Protein AF-A0A924Z6L7-F1 (afdb_monomer)

Nearest PDB structures (foldseek):
  2ba3-assembly1_B  TM=5.777E-01  e=3.155E-01  Plasmid R64
  8uk9-assembly1_A  TM=5.021E-01  e=9.322E+00  Tequatrovirus T4

Sequence (57 aa):
MTNSGEILKLQLYPRSTEAVSTEVPIETLESLKKVAGSREMSVEALMRLYIGRGLRH

Foldseek 3Di:
DDDPPPDPDPDDDDDDDDDDDDDDPPVVVVVLVVVCVVVVHDSVVSVVVVVVVVPPD

Mean predicted aligned error: 8.0 Å

Solvent-accessible surface area (backbone atoms only — not comparable to full-atom values): 3934 Å² total; per-residue (Å²): 139,76,86,81,77,75,76,82,75,84,81,82,76,86,73,92,80,80,93,84,88,79,91,72,58,69,69,54,54,54,50,42,48,53,54,15,59,78,66,7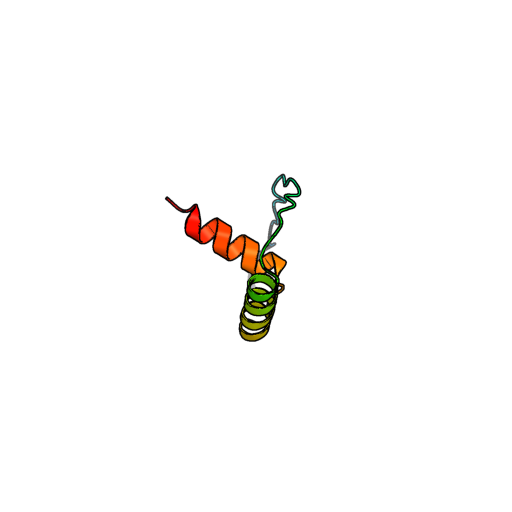8,46,51,53,67,58,46,50,53,51,51,54,53,59,76,68,63,125

pLDDT: mean 88.06, std 14.06, range [38.75, 98.44]

Secondary structure (DSSP, 8-state):
-------------PPP---------HHHHHHHHHHHHHTTS-HHHHHHHHHHHHT--

Structure (mmCIF, N/CA/C/O backbone):
data_AF-A0A924Z6L7-F1
#
_entry.id   AF-A0A924Z6L7-F1
#
loop_
_atom_site.group_PDB
_atom_site.id
_atom_site.type_symbol
_atom_site.label_atom_id
_atom_site.label_alt_id
_atom_site.label_comp_id
_atom_site.label_asym_id
_atom_site.label_entity_id
_atom_site.label_seq_id
_atom_site.pdbx_PDB_ins_code
_atom_site.Cartn_x
_atom_site.Cartn_y
_atom_site.Cartn_z
_atom_site.occupancy
_atom_site.B_iso_or_equiv
_atom_site.auth_seq_id
_atom_site.auth_comp_id
_atom_site.auth_asym_id
_atom_site.auth_atom_id
_atom_site.pdbx_PDB_model_num
ATOM 1 N N . MET A 1 1 ? 34.613 -30.462 1.348 1.00 38.75 1 MET A N 1
ATOM 2 C CA . MET A 1 1 ? 35.190 -29.421 0.464 1.00 38.75 1 MET A CA 1
ATOM 3 C C . MET A 1 1 ? 34.401 -29.498 -0.839 1.00 38.75 1 MET A C 1
ATOM 5 O O . MET A 1 1 ? 34.342 -30.593 -1.366 1.00 38.75 1 MET A O 1
ATOM 9 N N . THR A 1 2 ? 33.675 -28.509 -1.357 1.00 46.91 2 THR A N 1
ATOM 10 C CA . THR A 1 2 ? 33.451 -27.084 -1.050 1.00 46.91 2 THR A CA 1
ATOM 11 C C . THR A 1 2 ? 31.952 -26.803 -1.217 1.00 46.91 2 THR A C 1
ATOM 13 O O . THR A 1 2 ? 31.375 -27.148 -2.243 1.00 46.91 2 THR A O 1
ATOM 16 N N . ASN A 1 3 ? 31.312 -26.218 -0.204 1.00 56.41 3 ASN A N 1
ATOM 17 C CA . ASN A 1 3 ? 29.925 -25.769 -0.291 1.00 56.41 3 ASN A CA 1
ATOM 18 C C . ASN A 1 3 ? 29.950 -24.462 -1.097 1.00 56.41 3 ASN A C 1
ATOM 20 O O . ASN A 1 3 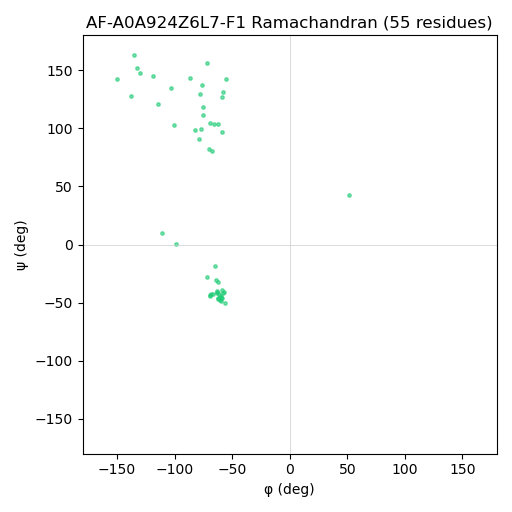? 30.384 -23.435 -0.573 1.00 56.41 3 ASN A O 1
ATOM 24 N N . SER A 1 4 ? 29.641 -24.5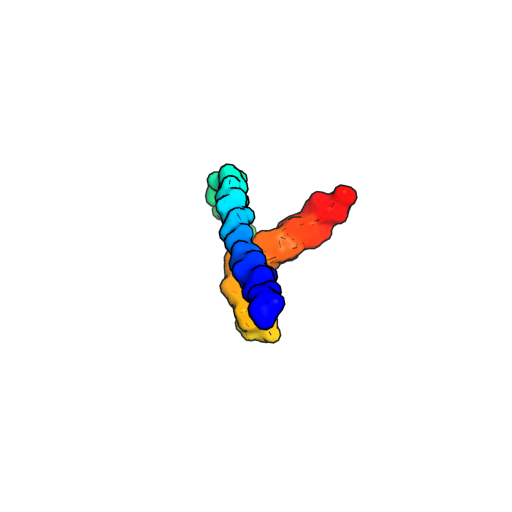29 -2.393 1.00 59.69 4 SER A N 1
ATOM 25 C CA . SER A 1 4 ? 29.614 -23.364 -3.282 1.00 59.69 4 SER A CA 1
ATOM 26 C C . SER A 1 4 ? 28.427 -22.484 -2.901 1.00 59.69 4 SER A C 1
ATOM 28 O O . SER A 1 4 ? 27.343 -22.593 -3.465 1.00 59.69 4 SER A O 1
ATOM 30 N N . GLY A 1 5 ? 28.630 -21.657 -1.876 1.00 60.41 5 GLY A N 1
ATOM 31 C CA . GLY A 1 5 ? 27.699 -20.628 -1.441 1.00 60.41 5 GLY A CA 1
ATOM 32 C C . GLY A 1 5 ? 27.607 -19.539 -2.499 1.00 60.41 5 GLY A C 1
ATOM 33 O O . GLY A 1 5 ? 28.249 -18.497 -2.383 1.00 60.41 5 GLY A O 1
ATOM 34 N N . GLU A 1 6 ? 26.829 -19.787 -3.5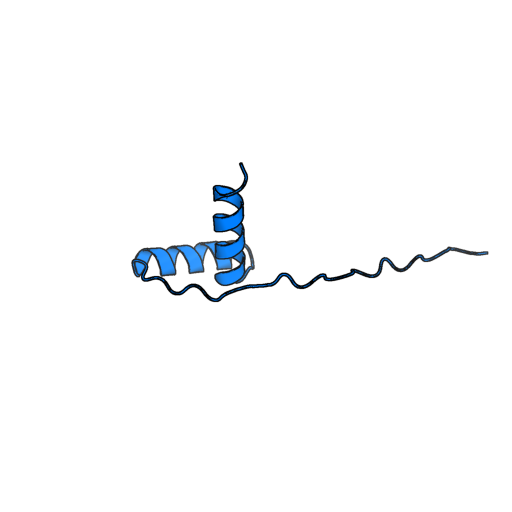47 1.00 67.12 6 GLU A N 1
ATOM 35 C CA . GLU A 1 6 ? 26.411 -18.729 -4.453 1.00 67.12 6 GLU A CA 1
ATOM 36 C C . GLU A 1 6 ? 25.504 -17.771 -3.678 1.00 67.12 6 GLU A C 1
ATOM 38 O O . GLU A 1 6 ? 24.349 -18.059 -3.363 1.00 67.12 6 GLU A O 1
ATOM 43 N N . ILE A 1 7 ? 26.063 -16.619 -3.313 1.00 71.88 7 ILE A N 1
ATOM 44 C CA . ILE A 1 7 ? 25.308 -15.521 -2.721 1.00 71.88 7 ILE A CA 1
ATOM 45 C C . ILE A 1 7 ? 24.411 -14.965 -3.827 1.00 71.88 7 ILE A C 1
ATOM 47 O O . ILE A 1 7 ? 24.884 -14.253 -4.716 1.00 71.88 7 ILE A O 1
ATOM 51 N N . LEU A 1 8 ? 23.115 -15.279 -3.768 1.00 72.88 8 LEU A N 1
ATOM 52 C CA . LEU A 1 8 ? 22.091 -14.645 -4.595 1.00 72.88 8 LEU A CA 1
ATOM 53 C C . LEU A 1 8 ? 22.105 -13.134 -4.321 1.00 72.88 8 LEU A C 1
ATOM 55 O O . LEU A 1 8 ? 21.534 -12.651 -3.343 1.00 72.88 8 LEU A O 1
ATOM 59 N N . LYS A 1 9 ? 22.790 -12.367 -5.175 1.00 78.00 9 LYS A N 1
ATOM 60 C CA . LYS A 1 9 ? 22.732 -10.905 -5.142 1.00 78.00 9 LYS A CA 1
ATOM 61 C C . LYS A 1 9 ? 21.401 -10.467 -5.734 1.00 78.00 9 LYS A C 1
ATOM 63 O O . LYS A 1 9 ? 21.180 -10.588 -6.936 1.00 78.00 9 LYS A O 1
ATOM 68 N N . LEU A 1 10 ? 20.533 -9.924 -4.885 1.00 78.75 10 LEU A N 1
ATOM 69 C CA . LEU A 1 10 ? 19.311 -9.260 -5.317 1.00 78.75 10 LEU A CA 1
ATOM 70 C C . LEU A 1 10 ? 19.686 -8.041 -6.173 1.00 78.75 10 LEU A C 1
ATOM 72 O O . LEU A 1 10 ? 20.121 -7.015 -5.650 1.00 78.75 10 LEU A O 1
ATOM 76 N N . GLN A 1 11 ? 19.547 -8.158 -7.494 1.00 79.94 11 GLN A N 1
ATOM 77 C CA . GLN A 1 11 ? 19.703 -7.024 -8.399 1.00 79.94 11 GLN A CA 1
ATOM 78 C C . GLN A 1 11 ? 18.393 -6.242 -8.436 1.00 79.94 11 GLN A C 1
ATOM 80 O O . GLN A 1 11 ? 17.429 -6.616 -9.103 1.00 79.94 11 GLN A O 1
ATOM 85 N N . LEU A 1 12 ? 18.349 -5.163 -7.658 1.00 79.88 12 LEU A N 1
ATOM 86 C CA . LEU A 1 12 ? 17.248 -4.213 -7.693 1.00 79.88 12 LEU A CA 1
ATOM 87 C C . LEU A 1 12 ? 17.391 -3.356 -8.952 1.00 79.88 12 LEU A C 1
ATOM 89 O O . LEU A 1 12 ? 18.379 -2.642 -9.098 1.00 79.88 12 LEU A O 1
ATOM 93 N N . TYR A 1 13 ? 16.399 -3.418 -9.839 1.00 81.12 13 TYR A N 1
ATOM 94 C CA . TYR A 1 13 ? 16.264 -2.506 -10.973 1.00 81.12 13 TYR A CA 1
ATOM 95 C C . TYR A 1 13 ? 15.229 -1.437 -10.612 1.00 81.12 13 TYR A C 1
ATOM 97 O O . TYR A 1 13 ? 14.027 -1.731 -10.620 1.00 81.12 13 TYR A O 1
ATOM 105 N N . PRO A 1 14 ? 15.654 -0.211 -10.255 1.00 82.62 14 PRO A N 1
ATOM 106 C CA . PRO A 1 14 ? 14.723 0.882 -10.033 1.00 82.62 14 PRO A CA 1
ATOM 107 C C . PRO A 1 14 ? 13.909 1.113 -11.305 1.00 82.62 14 PRO A C 1
ATOM 109 O O . PRO A 1 14 ? 14.463 1.196 -12.400 1.00 82.62 14 PRO A O 1
ATOM 112 N N . ARG A 1 15 ? 12.586 1.198 -11.171 1.00 84.38 15 ARG A N 1
ATOM 113 C CA . ARG A 1 15 ? 11.721 1.597 -12.284 1.00 84.38 15 ARG A CA 1
ATOM 114 C C . ARG A 1 15 ? 11.630 3.115 -12.320 1.00 84.38 15 ARG A C 1
ATOM 116 O O . ARG A 1 15 ? 11.563 3.738 -11.264 1.00 84.38 15 ARG A O 1
ATOM 123 N N . SER A 1 16 ? 11.586 3.695 -13.516 1.00 91.31 16 SER A N 1
ATOM 124 C CA . SER A 1 16 ? 11.201 5.097 -13.678 1.00 91.31 16 SER A CA 1
ATOM 125 C C . SER A 1 16 ? 9.789 5.282 -13.121 1.00 91.31 16 SER A C 1
ATOM 127 O O . SER A 1 16 ? 8.877 4.534 -13.482 1.00 91.31 16 SER A O 1
ATOM 129 N N . THR A 1 17 ? 9.615 6.239 -12.215 1.00 90.88 17 THR A N 1
ATOM 130 C CA . THR A 1 17 ? 8.334 6.526 -11.560 1.00 90.88 17 THR A CA 1
ATOM 131 C C . THR A 1 17 ? 8.018 8.005 -11.642 1.00 90.88 17 THR A C 1
ATOM 133 O O . THR A 1 17 ? 8.920 8.832 -11.538 1.00 90.88 17 THR A O 1
ATOM 136 N N . GLU A 1 18 ? 6.733 8.322 -11.722 1.00 93.81 18 GLU A N 1
ATOM 137 C CA . GLU A 1 18 ? 6.208 9.677 -11.605 1.00 93.81 18 GLU A CA 1
ATOM 138 C C . GLU A 1 18 ? 5.259 9.751 -10.403 1.00 93.81 18 GLU A C 1
ATOM 140 O O . GLU A 1 18 ? 4.582 8.772 -10.073 1.00 93.81 18 GLU A O 1
ATOM 145 N N . ALA A 1 19 ? 5.250 10.891 -9.711 1.00 93.19 19 ALA A N 1
ATOM 146 C CA . ALA A 1 19 ? 4.355 11.111 -8.585 1.00 93.19 19 ALA A CA 1
ATOM 147 C C . ALA A 1 19 ? 2.946 11.434 -9.092 1.00 93.19 19 ALA A C 1
ATOM 149 O O . ALA A 1 19 ? 2.764 12.330 -9.910 1.00 93.19 19 ALA A O 1
ATOM 150 N N . VAL A 1 20 ? 1.945 10.735 -8.560 1.00 91.00 20 VAL A N 1
ATOM 151 C CA . VAL A 1 20 ? 0.533 10.990 -8.855 1.00 91.00 20 VAL A CA 1
ATOM 152 C C . VAL A 1 20 ? -0.142 11.464 -7.575 1.00 91.00 20 VAL A C 1
ATOM 154 O O . VAL A 1 20 ? -0.141 10.745 -6.576 1.00 91.00 20 VAL A O 1
ATOM 157 N N . SER A 1 21 ? -0.710 12.670 -7.607 1.00 94.75 21 SER A N 1
ATOM 158 C CA . SER A 1 21 ? -1.540 13.209 -6.528 1.00 94.75 21 SER A CA 1
ATOM 159 C C . SER A 1 21 ? -3.009 13.123 -6.925 1.00 94.75 21 SER A C 1
ATOM 161 O O . SER A 1 21 ? -3.367 13.447 -8.057 1.00 94.75 21 SER A O 1
ATOM 163 N N . THR A 1 22 ? -3.860 12.666 -6.012 1.00 93.62 22 THR A N 1
ATOM 164 C CA . THR A 1 22 ? -5.301 12.564 -6.241 1.00 93.62 22 THR A CA 1
ATOM 165 C C . THR A 1 22 ? -6.048 12.738 -4.927 1.00 93.62 22 THR A C 1
ATOM 167 O O . THR A 1 22 ? -5.584 12.292 -3.875 1.00 93.62 22 THR A O 1
ATOM 170 N N . GLU A 1 23 ? -7.194 13.407 -4.983 1.00 97.12 23 GLU A N 1
ATOM 171 C CA . GLU A 1 23 ? -8.094 13.516 -3.843 1.00 97.12 23 GLU A CA 1
ATOM 172 C C . GLU A 1 23 ? -8.850 12.198 -3.660 1.00 97.12 23 GLU A C 1
ATOM 174 O O . GLU A 1 23 ? -9.319 11.586 -4.620 1.00 97.12 23 GLU A O 1
ATOM 179 N N . VAL A 1 24 ? -8.980 11.757 -2.412 1.00 95.38 24 VAL A N 1
ATOM 180 C CA . VAL A 1 24 ? -9.774 10.583 -2.040 1.00 95.38 24 VAL A CA 1
ATOM 181 C C . VAL A 1 24 ? -10.650 10.930 -0.840 1.00 95.38 24 VAL A C 1
ATOM 183 O O . VAL A 1 24 ? -10.246 11.765 -0.025 1.00 95.38 24 VAL A O 1
ATOM 186 N N . PRO A 1 25 ? -11.820 10.287 -0.677 1.00 98.25 25 PRO A N 1
ATOM 187 C CA . PRO A 1 25 ? -12.613 10.444 0.536 1.00 98.25 25 PRO A CA 1
ATOM 188 C C . PRO A 1 25 ? -11.788 10.110 1.784 1.00 98.25 25 PRO A C 1
ATOM 190 O O . PRO A 1 25 ? -10.991 9.164 1.777 1.00 98.25 25 PRO A O 1
ATOM 193 N N . ILE A 1 26 ? -11.997 10.852 2.870 1.00 98.25 26 ILE A N 1
ATOM 194 C CA . ILE A 1 26 ? -11.241 10.686 4.122 1.00 98.25 26 ILE A CA 1
ATOM 195 C C . ILE A 1 26 ? -11.404 9.256 4.655 1.00 98.25 26 ILE A C 1
ATOM 197 O O . ILE A 1 26 ? -10.439 8.614 5.069 1.00 98.25 26 ILE A O 1
ATOM 201 N N . GLU A 1 27 ? -12.608 8.705 4.545 1.00 98.25 27 GLU A N 1
ATOM 202 C CA . GLU A 1 27 ? -12.955 7.347 4.961 1.00 98.25 27 GLU A CA 1
ATOM 203 C C . GLU A 1 27 ? -12.206 6.289 4.140 1.00 98.25 27 GLU A C 1
ATOM 205 O O . GLU A 1 27 ? -11.872 5.209 4.640 1.00 98.25 27 GLU A O 1
ATOM 210 N N . THR A 1 28 ? -11.904 6.605 2.876 1.00 96.94 28 THR A N 1
ATOM 211 C CA . THR A 1 28 ? -11.097 5.741 2.008 1.00 96.94 28 THR A CA 1
ATOM 212 C C . THR A 1 28 ? -9.653 5.709 2.492 1.00 96.94 28 THR A C 1
ATOM 214 O O . THR A 1 28 ? -9.073 4.628 2.599 1.00 96.94 28 THR A O 1
ATOM 217 N N . LEU A 1 29 ? -9.080 6.861 2.858 1.00 97.81 29 LEU A N 1
ATOM 218 C CA . LEU A 1 29 ? -7.731 6.921 3.422 1.00 97.81 29 LEU A CA 1
ATOM 219 C C . LEU A 1 29 ? -7.637 6.167 4.759 1.00 97.81 29 LEU A C 1
ATOM 221 O O . LEU A 1 29 ? -6.683 5.417 4.973 1.00 97.81 29 LEU A O 1
ATOM 225 N N . GLU A 1 30 ? -8.633 6.301 5.634 1.00 98.38 30 GLU A N 1
ATOM 226 C CA . GLU A 1 30 ? -8.684 5.547 6.895 1.00 98.38 30 GLU A CA 1
ATOM 227 C C . GLU A 1 30 ? -8.795 4.034 6.661 1.00 98.38 30 GLU A C 1
ATOM 229 O O . GLU A 1 30 ? -8.091 3.237 7.291 1.00 98.38 30 GLU A O 1
ATOM 234 N N . SER A 1 31 ? -9.597 3.622 5.678 1.00 98.06 31 SER A N 1
ATOM 235 C CA . SER A 1 31 ? -9.685 2.219 5.265 1.00 98.06 31 SER A CA 1
ATOM 236 C C . SER A 1 31 ? -8.344 1.693 4.739 1.00 98.06 31 SER A C 1
ATOM 238 O O . SER A 1 31 ? -7.925 0.594 5.112 1.00 98.06 31 SER A O 1
ATOM 240 N N . LEU A 1 32 ? -7.629 2.483 3.928 1.00 97.62 32 LEU A N 1
ATOM 241 C CA . LEU A 1 32 ? -6.293 2.136 3.436 1.00 97.62 32 LEU A CA 1
ATOM 242 C C . LEU A 1 32 ? -5.298 1.952 4.588 1.00 97.62 32 LEU A C 1
ATOM 244 O O . LEU A 1 32 ? -4.590 0.945 4.611 1.00 97.62 32 LEU A O 1
ATOM 248 N N . LYS A 1 33 ? -5.274 2.867 5.566 1.00 98.25 33 LYS A N 1
ATOM 249 C CA . LYS A 1 33 ? -4.412 2.763 6.759 1.00 98.25 33 LYS A CA 1
ATOM 250 C C . LYS A 1 33 ? -4.690 1.487 7.550 1.00 98.25 33 LYS A C 1
ATOM 252 O O . LYS A 1 33 ? -3.753 0.768 7.894 1.00 98.25 33 LYS A O 1
ATOM 257 N N . LYS A 1 34 ? -5.966 1.164 7.789 1.00 98.44 34 LYS A N 1
ATOM 258 C CA . LYS A 1 34 ? -6.370 -0.052 8.514 1.00 98.44 34 LYS A CA 1
ATOM 259 C C . LYS A 1 34 ? -5.893 -1.320 7.805 1.00 98.44 34 LYS A C 1
ATOM 261 O O . LYS A 1 34 ? -5.321 -2.206 8.439 1.00 98.44 34 LYS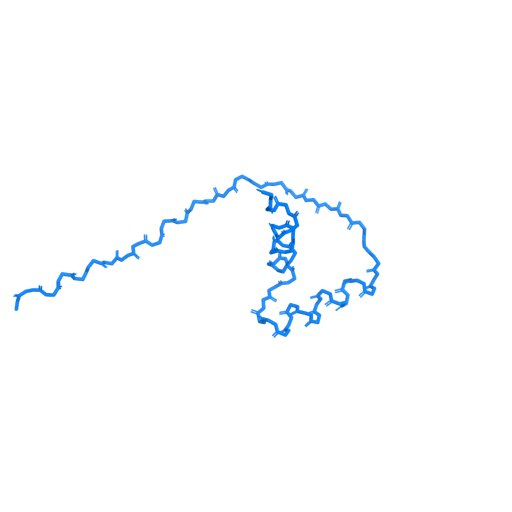 A O 1
ATOM 266 N N . VAL A 1 35 ? -6.109 -1.410 6.492 1.00 98.12 35 VAL A N 1
ATOM 267 C CA . VAL A 1 35 ? -5.693 -2.581 5.707 1.00 98.12 35 VAL A CA 1
ATOM 268 C C . VAL A 1 35 ? -4.170 -2.690 5.651 1.00 98.12 35 VAL A C 1
ATOM 270 O O . VAL A 1 35 ? -3.640 -3.787 5.824 1.00 98.12 35 VAL A O 1
ATOM 273 N N . ALA A 1 36 ? -3.468 -1.575 5.454 1.00 98.19 36 ALA A N 1
ATOM 274 C CA . ALA A 1 36 ? -2.011 -1.536 5.429 1.00 98.19 36 ALA A CA 1
ATOM 275 C C . ALA A 1 36 ? -1.422 -2.024 6.766 1.00 98.19 36 ALA A C 1
ATOM 277 O O . ALA A 1 36 ? -0.576 -2.917 6.766 1.00 98.19 36 ALA A O 1
ATOM 278 N N . GLY A 1 37 ? -1.969 -1.548 7.893 1.00 98.38 37 GLY A N 1
ATOM 279 C CA . GLY A 1 37 ? -1.598 -2.009 9.233 1.00 98.38 37 GLY A CA 1
ATOM 280 C C . GLY A 1 37 ? -1.847 -3.503 9.446 1.00 98.38 37 GLY A C 1
ATOM 281 O O . GLY A 1 37 ? -0.965 -4.205 9.924 1.00 98.38 37 GLY A O 1
ATOM 282 N N . SER A 1 38 ? -2.999 -4.025 9.005 1.00 98.19 38 SER A N 1
ATOM 283 C CA . SER A 1 38 ? -3.315 -5.463 9.119 1.00 98.19 38 SER A CA 1
ATOM 284 C C . SER A 1 38 ? -2.400 -6.383 8.300 1.00 98.19 38 SER A C 1
ATOM 286 O O . SER A 1 38 ? -2.369 -7.586 8.534 1.00 98.19 38 SER A O 1
ATOM 288 N N . ARG A 1 39 ? -1.695 -5.828 7.308 1.00 96.69 39 ARG A N 1
ATOM 289 C CA . ARG A 1 39 ? -0.801 -6.549 6.393 1.00 96.69 39 ARG A CA 1
ATOM 290 C C . ARG A 1 39 ? 0.672 -6.203 6.615 1.00 96.69 39 ARG A C 1
ATOM 292 O O . ARG A 1 39 ? 1.488 -6.550 5.765 1.00 96.69 39 ARG A O 1
ATOM 299 N N . GLU A 1 40 ? 0.978 -5.485 7.697 1.00 97.12 40 GLU A N 1
ATOM 300 C CA . GLU A 1 40 ? 2.333 -5.057 8.065 1.00 97.12 40 GLU A CA 1
ATOM 301 C C . GLU A 1 40 ? 3.076 -4.349 6.915 1.00 97.12 40 GLU A C 1
ATOM 303 O O . GLU A 1 40 ? 4.250 -4.594 6.646 1.00 97.12 40 GLU A O 1
ATOM 308 N N . MET A 1 41 ? 2.382 -3.462 6.195 1.00 97.31 41 MET A N 1
ATOM 309 C CA . MET A 1 41 ? 2.955 -2.709 5.074 1.00 97.31 41 MET A CA 1
ATOM 310 C C . MET A 1 41 ? 2.573 -1.233 5.121 1.00 97.31 41 MET A C 1
ATOM 312 O O . MET A 1 41 ? 1.629 -0.835 5.801 1.00 97.31 41 MET A O 1
ATOM 316 N N . SER A 1 42 ? 3.295 -0.401 4.369 1.00 98.00 42 SER A N 1
ATOM 317 C CA . SER A 1 42 ? 2.942 1.011 4.228 1.00 98.00 42 SER A CA 1
ATOM 318 C C . SER A 1 42 ? 1.687 1.195 3.367 1.00 98.00 42 SER A C 1
ATOM 320 O O . SER A 1 42 ? 1.367 0.370 2.505 1.00 98.00 42 SER A O 1
ATOM 322 N N . VAL A 1 43 ? 0.993 2.322 3.558 1.00 96.88 43 VAL A N 1
ATOM 323 C CA . VAL A 1 43 ? -0.144 2.720 2.707 1.00 96.88 43 VAL A CA 1
ATOM 324 C C . VAL A 1 43 ? 0.284 2.818 1.238 1.00 96.88 43 VAL A C 1
ATOM 326 O O . VAL A 1 43 ? -0.418 2.328 0.359 1.00 96.88 43 VAL A O 1
ATOM 329 N N . GLU A 1 44 ? 1.473 3.359 0.970 1.00 95.25 44 GLU A N 1
ATOM 330 C CA . GLU A 1 44 ? 2.049 3.446 -0.376 1.00 95.25 44 GLU A CA 1
ATOM 331 C C . GLU A 1 44 ? 2.249 2.061 -1.018 1.00 95.25 44 GLU A C 1
ATOM 333 O O . GLU A 1 44 ? 1.890 1.850 -2.18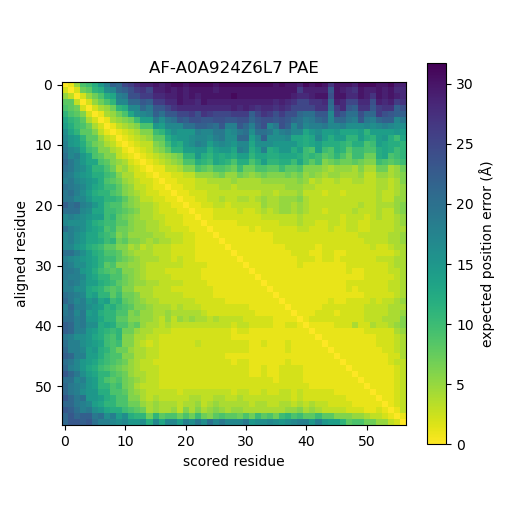0 1.00 95.25 44 GLU A O 1
ATOM 338 N N . ALA A 1 45 ? 2.785 1.091 -0.267 1.00 95.94 45 A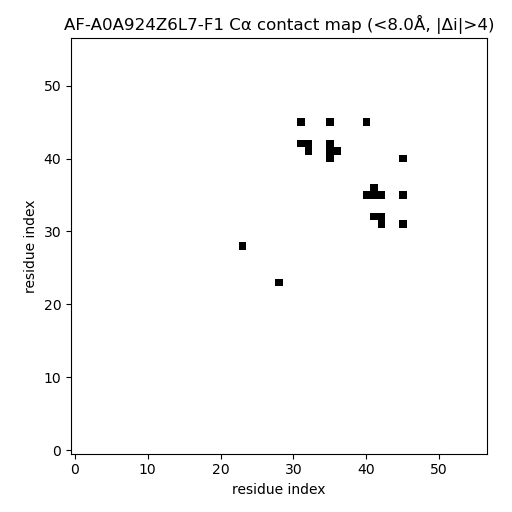LA A N 1
ATOM 339 C CA . ALA A 1 45 ? 2.969 -0.275 -0.752 1.00 95.94 45 ALA A CA 1
ATOM 340 C C . ALA A 1 45 ? 1.622 -0.944 -1.068 1.00 95.94 45 ALA A C 1
ATOM 342 O O . ALA A 1 45 ? 1.484 -1.591 -2.111 1.00 95.94 45 ALA A O 1
ATOM 343 N N . LEU A 1 46 ? 0.614 -0.733 -0.213 1.00 97.31 46 LEU A N 1
ATOM 344 C CA . LEU A 1 46 ? -0.745 -1.219 -0.444 1.00 97.31 46 LEU A CA 1
ATOM 345 C C . LEU A 1 46 ? -1.360 -0.603 -1.710 1.00 97.31 46 LEU A C 1
ATOM 347 O O . LEU A 1 46 ? -1.914 -1.330 -2.536 1.00 97.31 46 LEU A O 1
ATOM 351 N N . MET A 1 47 ? -1.226 0.713 -1.899 1.00 95.75 47 MET A N 1
ATOM 352 C CA . MET A 1 47 ? -1.722 1.408 -3.091 1.00 95.75 47 MET A CA 1
ATOM 353 C C . MET A 1 47 ? -1.074 0.858 -4.364 1.00 95.75 47 MET A C 1
ATOM 355 O O 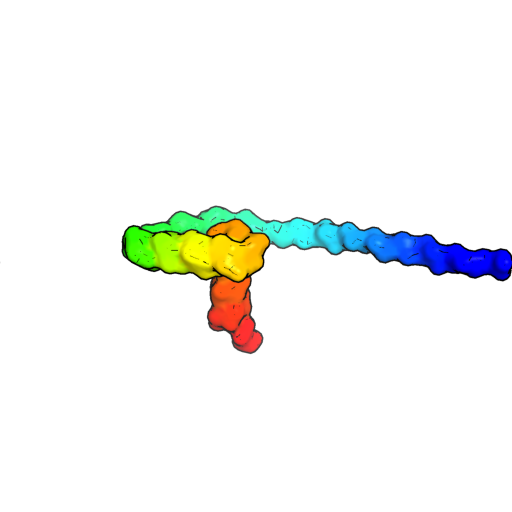. MET A 1 47 ? -1.783 0.480 -5.296 1.00 95.75 47 MET A O 1
ATOM 359 N N . ARG A 1 48 ? 0.259 0.714 -4.391 1.00 93.25 48 ARG A N 1
ATOM 360 C CA . ARG A 1 48 ? 0.978 0.101 -5.524 1.00 93.25 48 ARG A CA 1
ATOM 361 C C . ARG A 1 48 ? 0.497 -1.320 -5.813 1.00 93.25 48 ARG A C 1
ATOM 363 O O . ARG A 1 48 ? 0.328 -1.685 -6.977 1.00 93.25 48 ARG A O 1
ATOM 370 N N . LEU A 1 49 ? 0.258 -2.120 -4.771 1.00 94.75 49 LEU A N 1
ATOM 371 C CA . LEU A 1 49 ? -0.264 -3.477 -4.911 1.00 94.75 49 LEU A CA 1
ATOM 372 C C . LEU A 1 49 ? -1.654 -3.479 -5.556 1.00 94.75 49 LEU A C 1
ATOM 374 O O . LEU A 1 49 ? -1.894 -4.284 -6.457 1.00 94.75 49 LEU A O 1
ATOM 378 N N . TYR A 1 50 ? -2.561 -2.614 -5.101 1.00 95.06 50 TYR A N 1
ATOM 379 C CA . TYR A 1 50 ? -3.935 -2.535 -5.605 1.00 95.06 50 TYR A CA 1
ATOM 380 C C . TYR A 1 50 ? -4.001 -2.001 -7.034 1.00 95.06 50 TYR A C 1
ATOM 382 O O . TYR A 1 50 ? -4.647 -2.632 -7.868 1.00 95.06 50 TYR A O 1
ATOM 390 N N . ILE A 1 51 ? -3.254 -0.938 -7.347 1.00 93.94 51 ILE A N 1
ATOM 391 C CA . ILE A 1 51 ? -3.100 -0.429 -8.718 1.00 93.94 51 ILE A CA 1
ATOM 392 C C . ILE A 1 51 ? -2.582 -1.548 -9.627 1.00 93.94 51 ILE A C 1
ATOM 394 O O . ILE A 1 51 ? -3.190 -1.862 -10.647 1.00 93.94 51 ILE A O 1
ATOM 398 N N . GLY A 1 52 ? -1.509 -2.232 -9.218 1.00 93.19 52 GLY A N 1
ATOM 399 C CA . GLY A 1 52 ? -0.960 -3.347 -9.985 1.00 93.19 52 GLY A CA 1
ATOM 400 C C . GLY A 1 52 ? -1.927 -4.525 -10.135 1.00 93.19 52 GLY A C 1
ATOM 401 O O . GLY A 1 52 ? -1.886 -5.206 -11.149 1.00 93.19 52 GLY A O 1
ATOM 402 N N . ARG A 1 53 ? -2.796 -4.799 -9.151 1.00 93.56 53 ARG A N 1
ATOM 403 C CA . ARG A 1 53 ? -3.841 -5.836 -9.264 1.00 93.56 53 ARG A CA 1
ATOM 404 C C . ARG A 1 53 ? -4.914 -5.451 -10.278 1.00 93.56 53 ARG A C 1
ATOM 406 O O . ARG A 1 53 ? -5.308 -6.320 -11.040 1.00 93.56 53 ARG A O 1
ATOM 413 N N . GLY A 1 54 ? -5.355 -4.194 -10.289 1.00 94.00 54 GLY A N 1
ATOM 414 C CA . GLY A 1 54 ? -6.382 -3.716 -11.219 1.00 94.00 54 GLY A CA 1
ATOM 415 C C . GLY A 1 54 ? -5.901 -3.589 -12.667 1.00 94.00 54 GLY A C 1
ATOM 416 O O . GLY A 1 54 ? -6.698 -3.736 -13.585 1.00 94.00 54 GLY A O 1
ATOM 417 N N . LEU A 1 55 ? -4.602 -3.349 -12.873 1.00 93.12 55 LEU A N 1
ATOM 418 C CA . LEU A 1 55 ? -4.001 -3.147 -14.199 1.00 93.12 55 LEU A CA 1
ATOM 419 C C . LEU A 1 55 ? -3.308 -4.391 -14.780 1.00 93.12 55 LEU A C 1
ATOM 421 O O . LEU A 1 55 ? -2.732 -4.324 -15.861 1.00 93.12 55 LEU A O 1
ATOM 425 N N . ARG A 1 56 ? -3.318 -5.525 -14.070 1.00 80.12 56 ARG A N 1
ATOM 426 C CA . ARG A 1 56 ? -2.866 -6.806 -14.628 1.00 80.12 56 ARG A CA 1
ATOM 427 C C . ARG A 1 56 ? -3.98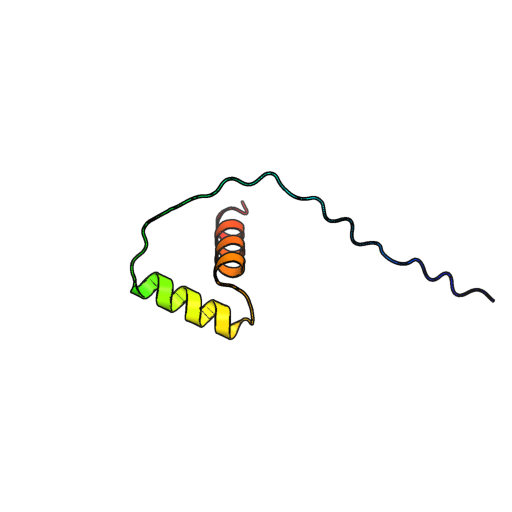0 -7.374 -15.509 1.00 80.12 56 ARG A C 1
ATOM 429 O O . ARG A 1 56 ? -4.862 -8.059 -14.999 1.00 80.12 56 ARG A O 1
ATOM 436 N N . HIS A 1 57 ? -3.943 -7.033 -16.793 1.00 65.38 57 HIS A N 1
ATOM 437 C CA . HIS A 1 57 ? -4.682 -7.701 -17.868 1.00 65.38 57 HIS A CA 1
ATOM 438 C C . HIS A 1 57 ? -3.757 -8.701 -18.562 1.00 65.38 57 HIS A C 1
ATOM 440 O O . HIS A 1 57 ? -2.544 -8.394 -18.652 1.00 65.38 57 HIS A O 1
#

Radius of gyration: 17.85 Å; Cα contacts (8 Å, |Δi|>4): 11; chains: 1; bounding box: 48×43×27 Å